Protein AF-A0A945U2T2-F1 (afdb_monomer)

Radius of gyration: 22.41 Å; Cα contacts (8 Å, |Δi|>4): 50; chains: 1; bounding box: 38×31×63 Å

Structure (mmCIF, N/CA/C/O backbone):
data_AF-A0A945U2T2-F1
#
_entry.id   AF-A0A945U2T2-F1
#
loop_
_atom_site.group_PDB
_atom_site.id
_atom_site.type_symbol
_atom_site.label_atom_id
_atom_site.label_alt_id
_atom_site.label_comp_id
_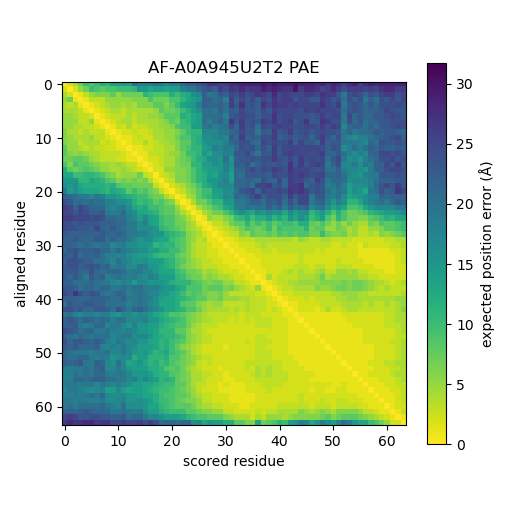atom_site.label_asym_id
_atom_site.label_entity_id
_atom_site.label_seq_id
_atom_site.pdbx_PDB_ins_code
_atom_site.Cartn_x
_atom_site.Cartn_y
_atom_site.Cartn_z
_atom_site.occupancy
_atom_site.B_iso_or_equiv
_atom_site.auth_seq_id
_atom_site.auth_comp_id
_atom_site.auth_asym_id
_atom_site.auth_atom_id
_atom_site.pdbx_PDB_model_num
ATOM 1 N N . MET A 1 1 ? 25.263 22.621 -43.793 1.00 58.09 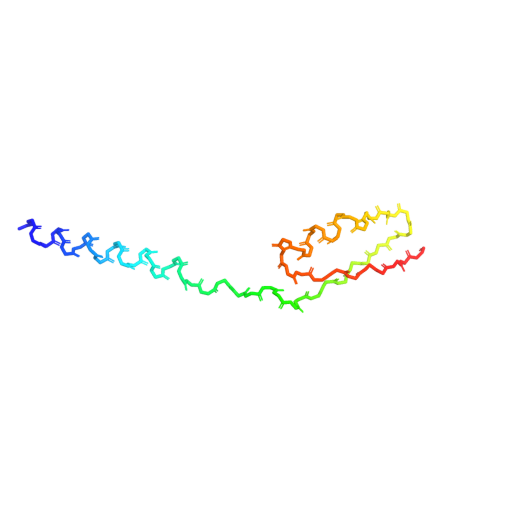1 MET A N 1
ATOM 2 C CA . MET A 1 1 ? 24.679 22.927 -42.465 1.00 58.09 1 MET A CA 1
ATOM 3 C C . MET A 1 1 ? 23.288 22.310 -42.261 1.00 58.09 1 MET A C 1
ATOM 5 O O . MET A 1 1 ? 23.095 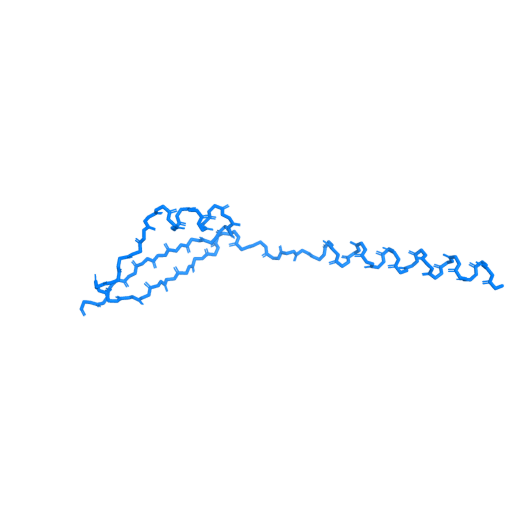21.648 -41.254 1.00 58.09 1 MET A O 1
ATOM 9 N N . HIS A 1 2 ? 22.355 22.385 -43.222 1.00 57.66 2 HIS A N 1
ATOM 10 C CA . HIS A 1 2 ? 21.000 21.802 -43.074 1.00 57.66 2 HIS A CA 1
ATOM 11 C C . HIS A 1 2 ? 20.933 20.265 -42.963 1.00 57.66 2 HIS A C 1
ATOM 13 O O . HIS A 1 2 ? 20.055 19.738 -42.287 1.00 57.66 2 HIS A O 1
ATOM 19 N N . ARG A 1 3 ? 21.858 19.531 -43.602 1.00 66.62 3 ARG A N 1
ATOM 20 C CA . ARG A 1 3 ? 21.906 18.054 -43.534 1.00 66.62 3 ARG A CA 1
ATOM 21 C C . ARG A 1 3 ? 22.330 17.544 -42.152 1.00 66.62 3 ARG A C 1
ATOM 23 O O . ARG A 1 3 ? 21.768 16.575 -41.663 1.00 66.62 3 ARG A O 1
ATOM 30 N N . VAL A 1 4 ? 23.263 18.251 -41.514 1.00 70.69 4 VAL A N 1
ATOM 31 C CA . VAL A 1 4 ? 23.748 17.956 -40.156 1.00 70.69 4 VAL A CA 1
ATOM 32 C C . VAL A 1 4 ? 22.675 18.302 -39.119 1.00 70.69 4 VAL A C 1
ATOM 34 O O . VAL A 1 4 ? 22.411 17.504 -38.230 1.00 70.69 4 VAL A O 1
ATOM 37 N N . ALA A 1 5 ? 21.978 19.431 -39.297 1.00 69.69 5 ALA A N 1
ATOM 38 C CA . ALA A 1 5 ? 20.847 19.813 -38.450 1.00 69.69 5 ALA A CA 1
ATOM 39 C C . ALA A 1 5 ? 19.668 18.821 -38.540 1.00 69.69 5 ALA A C 1
ATOM 41 O O . ALA A 1 5 ? 19.064 18.491 -37.524 1.00 69.69 5 ALA A O 1
ATOM 42 N N . ARG A 1 6 ? 19.371 18.291 -39.738 1.00 73.75 6 ARG A N 1
ATOM 43 C CA . ARG A 1 6 ? 18.354 17.238 -39.921 1.00 73.75 6 ARG A CA 1
ATOM 44 C C . ARG A 1 6 ? 18.729 15.927 -39.229 1.00 73.75 6 ARG A C 1
ATOM 46 O O . ARG A 1 6 ? 17.872 15.326 -38.596 1.00 73.75 6 ARG A O 1
ATOM 53 N N . LEU A 1 7 ? 19.989 15.503 -39.336 1.00 76.12 7 LEU A N 1
ATOM 54 C CA . LEU A 1 7 ? 20.479 14.287 -38.677 1.00 76.12 7 LEU A CA 1
ATOM 55 C C . LEU A 1 7 ? 20.429 14.406 -37.149 1.00 76.12 7 LEU A C 1
ATOM 57 O O . LEU A 1 7 ? 19.956 13.490 -36.486 1.00 76.12 7 LEU A O 1
ATOM 61 N N . LEU A 1 8 ? 20.830 15.557 -36.601 1.00 77.50 8 LEU A N 1
ATOM 62 C CA . LEU A 1 8 ? 20.721 15.841 -35.167 1.00 77.50 8 LEU A CA 1
ATOM 63 C C . LEU A 1 8 ? 19.270 15.797 -34.673 1.00 77.50 8 LEU A C 1
ATOM 65 O O . LEU A 1 8 ? 19.006 15.204 -33.632 1.00 77.50 8 LEU A O 1
ATOM 69 N N . GLY A 1 9 ? 18.323 16.353 -35.436 1.00 77.88 9 GLY A N 1
ATOM 70 C CA . GLY A 1 9 ? 16.902 16.310 -35.080 1.00 77.88 9 GLY A CA 1
ATOM 71 C C . GLY A 1 9 ? 16.338 14.888 -34.994 1.00 77.88 9 GLY A C 1
ATOM 72 O O . GLY A 1 9 ? 15.597 14.579 -34.065 1.00 77.88 9 GLY A O 1
ATOM 73 N N . VAL A 1 10 ? 16.728 14.003 -35.918 1.00 82.25 10 VAL A N 1
ATOM 74 C CA . VAL A 1 10 ? 16.297 12.593 -35.912 1.00 82.25 10 VAL A CA 1
ATOM 75 C C . VAL A 1 10 ? 16.872 11.838 -34.714 1.00 82.25 10 VAL A C 1
ATOM 77 O O . VAL A 1 10 ? 16.149 11.083 -34.072 1.00 82.25 10 VAL A O 1
ATOM 80 N N . ILE A 1 11 ? 18.143 12.069 -34.376 1.00 81.06 11 ILE A N 1
ATOM 81 C CA . ILE A 1 11 ? 18.799 11.416 -33.233 1.00 81.06 11 ILE A CA 1
ATOM 82 C C . ILE A 1 11 ? 18.140 11.832 -31.912 1.00 81.06 11 ILE A C 1
ATOM 84 O O . ILE A 1 11 ? 17.875 10.980 -31.069 1.00 81.06 11 ILE A O 1
ATOM 88 N N . VAL A 1 12 ? 17.823 13.121 -31.746 1.00 82.56 12 VAL A N 1
ATOM 89 C CA . VAL A 1 12 ? 17.139 13.625 -30.544 1.00 82.56 12 VAL A CA 1
ATOM 90 C C . VAL A 1 12 ? 15.729 13.043 -30.426 1.00 82.56 12 VAL A C 1
ATOM 92 O O . VAL A 1 12 ? 15.355 12.565 -29.358 1.00 82.56 12 VAL A O 1
ATOM 95 N N . ALA A 1 13 ? 14.962 13.024 -31.520 1.00 77.81 13 ALA A N 1
ATOM 96 C CA . ALA A 1 13 ? 13.617 12.450 -31.526 1.00 77.81 13 ALA A CA 1
ATOM 97 C C . ALA A 1 13 ? 13.622 10.944 -31.212 1.00 77.81 13 ALA A C 1
ATOM 99 O O . ALA A 1 13 ? 12.764 10.463 -30.474 1.00 77.81 13 ALA A O 1
ATOM 100 N N . LEU A 1 14 ? 14.609 10.206 -31.728 1.00 77.44 14 LEU A N 1
ATOM 101 C CA . LEU A 1 14 ? 14.757 8.778 -31.455 1.00 77.44 14 LEU A CA 1
ATOM 102 C C . LEU A 1 14 ? 15.185 8.514 -30.002 1.00 77.44 14 LEU A C 1
ATOM 104 O O . LEU A 1 14 ? 14.666 7.596 -29.377 1.00 77.44 14 LEU A O 1
ATOM 108 N N . GLY A 1 15 ? 16.068 9.346 -29.439 1.00 73.81 15 GLY A N 1
ATOM 109 C CA . GLY A 1 15 ? 16.461 9.263 -28.029 1.00 73.81 15 GLY A CA 1
ATOM 110 C C . GLY A 1 15 ? 15.299 9.511 -27.060 1.00 73.81 15 GLY A C 1
ATOM 111 O O . GLY A 1 15 ? 15.177 8.808 -26.061 1.00 73.81 15 GLY A O 1
ATOM 112 N N . LEU A 1 16 ? 14.405 10.452 -27.384 1.00 71.75 16 LEU A N 1
ATOM 113 C CA . LEU A 1 16 ? 13.190 10.723 -26.602 1.00 71.75 16 LEU A CA 1
ATOM 114 C C . LEU A 1 16 ? 12.212 9.538 -26.608 1.00 71.75 16 LEU A C 1
ATOM 116 O O . LEU A 1 16 ? 11.611 9.244 -25.579 1.00 71.75 16 LEU A O 1
ATOM 120 N N . MET A 1 17 ? 12.081 8.833 -27.736 1.00 70.56 17 MET A N 1
ATOM 121 C CA . MET A 1 17 ? 11.222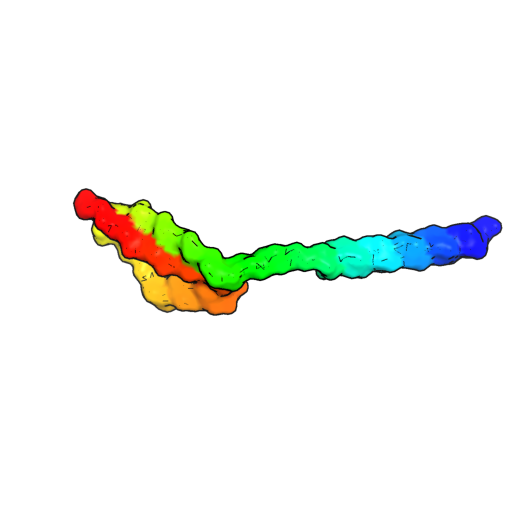 7.645 -27.833 1.00 70.56 17 MET A CA 1
ATOM 122 C C . MET A 1 17 ? 11.762 6.460 -27.026 1.00 70.56 17 MET A C 1
ATOM 124 O O . MET A 1 17 ? 10.979 5.719 -26.447 1.00 70.56 17 MET A O 1
ATOM 128 N N . VAL A 1 18 ? 13.086 6.295 -26.939 1.00 65.31 18 VAL A N 1
ATOM 129 C CA . VAL A 1 18 ? 13.699 5.226 -26.129 1.00 65.31 18 VAL A CA 1
ATOM 130 C C . VAL A 1 18 ? 13.538 5.491 -24.629 1.00 65.31 18 VAL A C 1
ATOM 132 O O . VAL A 1 18 ? 13.288 4.556 -23.880 1.00 65.31 18 VAL A O 1
ATOM 135 N N . ALA A 1 19 ? 13.616 6.750 -24.185 1.00 64.88 19 ALA A N 1
ATOM 136 C CA . ALA A 1 19 ? 13.394 7.103 -22.780 1.00 64.88 19 ALA A CA 1
ATOM 137 C C . ALA A 1 19 ? 11.940 6.881 -22.322 1.00 64.88 19 ALA A C 1
ATOM 139 O O . ALA A 1 19 ? 11.715 6.577 -21.157 1.00 64.88 19 ALA A O 1
ATOM 140 N N . ALA A 1 20 ? 10.966 6.996 -23.230 1.00 63.44 20 ALA A N 1
ATOM 141 C CA . ALA A 1 20 ? 9.559 6.698 -22.949 1.00 63.44 20 ALA A CA 1
ATOM 142 C C . ALA A 1 20 ? 9.247 5.190 -22.899 1.00 63.44 20 ALA A C 1
ATOM 144 O O . ALA A 1 20 ? 8.179 4.806 -22.437 1.00 63.44 20 ALA A O 1
ATOM 145 N N . CYS A 1 21 ? 10.168 4.351 -23.381 1.00 63.00 21 CYS A N 1
ATOM 146 C CA . CYS A 1 21 ? 10.090 2.894 -23.300 1.00 63.00 21 CYS A CA 1
ATOM 147 C C . CYS A 1 21 ? 11.057 2.322 -22.258 1.00 63.00 21 CYS A C 1
ATOM 149 O O . CYS A 1 21 ? 11.302 1.119 -22.274 1.00 63.00 21 CYS A O 1
ATOM 151 N N . ALA A 1 22 ? 11.657 3.160 -21.403 1.00 60.50 22 ALA A N 1
ATOM 152 C CA . ALA A 1 22 ? 12.320 2.648 -20.216 1.00 60.50 22 ALA A CA 1
ATOM 153 C C . ALA A 1 22 ? 11.244 1.920 -19.410 1.00 60.50 22 ALA A C 1
ATOM 155 O O . ALA A 1 22 ? 10.285 2.563 -18.994 1.00 60.50 22 ALA A O 1
ATOM 156 N N . ASP A 1 23 ? 11.366 0.594 -19.312 1.00 57.94 23 ASP A N 1
ATOM 157 C CA . ASP A 1 23 ? 10.442 -0.276 -18.596 1.00 57.94 23 ASP A CA 1
ATOM 158 C C . ASP A 1 23 ? 10.115 0.345 -17.232 1.00 57.94 23 ASP A C 1
ATOM 160 O O . ASP A 1 23 ? 10.955 0.361 -16.329 1.00 57.94 23 ASP A O 1
ATOM 164 N N . ASP A 1 24 ? 8.905 0.896 -17.106 1.00 62.91 24 ASP A N 1
ATOM 165 C CA . ASP A 1 24 ? 8.286 1.137 -15.811 1.00 62.91 24 ASP A CA 1
ATOM 166 C C . ASP A 1 24 ? 8.273 -0.232 -15.134 1.00 62.91 24 ASP A C 1
ATOM 168 O O . ASP A 1 24 ? 7.590 -1.153 -15.592 1.00 62.91 24 ASP A O 1
ATOM 172 N N . GLU A 1 25 ? 9.121 -0.402 -14.118 1.00 67.19 25 GLU A N 1
ATOM 173 C CA . GLU A 1 25 ? 9.194 -1.645 -13.365 1.00 67.19 25 GLU A CA 1
ATOM 174 C C . GLU A 1 25 ? 7.788 -1.892 -12.814 1.00 67.19 25 GLU A C 1
ATOM 176 O O . GLU A 1 25 ? 7.316 -1.146 -11.953 1.00 67.19 25 GLU A O 1
ATOM 181 N N . SER A 1 26 ? 7.077 -2.862 -13.400 1.00 68.56 26 SER A N 1
ATOM 182 C CA . SER A 1 26 ? 5.681 -3.088 -13.049 1.00 68.56 26 SER A CA 1
ATOM 183 C C . SER A 1 26 ? 5.604 -3.360 -11.554 1.00 68.56 26 SER A C 1
ATOM 185 O O . SER A 1 26 ? 6.222 -4.296 -11.046 1.00 68.56 26 SER A O 1
ATOM 187 N N . LEU A 1 27 ? 4.841 -2.526 -10.849 1.00 75.31 27 LEU A N 1
ATOM 188 C CA . LEU A 1 27 ? 4.584 -2.692 -9.422 1.00 75.31 27 LEU A CA 1
ATOM 189 C C . LEU A 1 27 ? 3.554 -3.806 -9.165 1.00 75.31 27 LEU A C 1
ATOM 191 O O . LEU A 1 27 ? 3.184 -4.050 -8.014 1.00 75.31 27 LEU A O 1
ATOM 195 N N . ASP A 1 28 ? 3.107 -4.498 -10.221 1.00 75.25 28 ASP A N 1
ATOM 196 C CA . ASP A 1 28 ? 2.219 -5.648 -10.129 1.00 75.25 28 ASP A CA 1
ATOM 197 C C . ASP A 1 28 ? 2.814 -6.727 -9.221 1.00 75.25 28 ASP A C 1
ATOM 199 O O . ASP A 1 28 ? 3.920 -7.232 -9.419 1.00 75.25 28 ASP A O 1
ATOM 203 N N . GLY A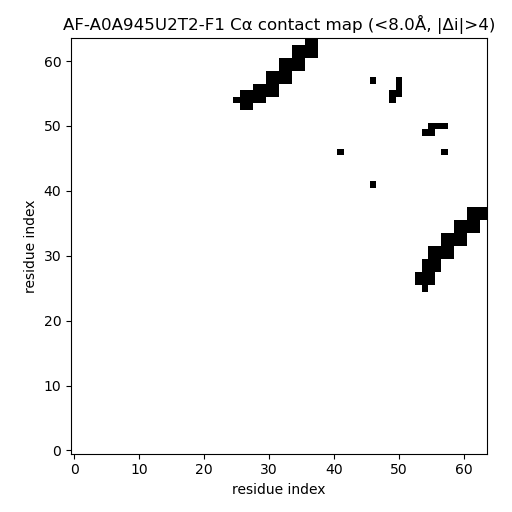 1 29 ? 2.037 -7.108 -8.208 1.00 80.19 29 GLY A N 1
ATOM 204 C CA . GLY A 1 29 ? 2.439 -8.121 -7.232 1.00 80.19 29 GLY A CA 1
ATOM 205 C C . GLY A 1 29 ? 3.259 -7.578 -6.061 1.00 80.19 29 GLY A C 1
ATOM 206 O O . GLY A 1 29 ? 3.576 -8.340 -5.144 1.00 80.19 29 GLY A O 1
ATOM 207 N N . MET A 1 30 ? 3.553 -6.275 -6.023 1.00 90.88 30 MET A N 1
ATOM 208 C CA . MET A 1 30 ? 4.081 -5.629 -4.824 1.00 90.88 30 MET A CA 1
ATOM 209 C C . MET A 1 30 ? 3.008 -5.596 -3.727 1.00 90.88 30 MET A C 1
ATOM 211 O O . MET A 1 30 ? 1.841 -5.302 -3.986 1.00 90.88 30 MET A O 1
ATOM 215 N N . SER A 1 31 ? 3.404 -5.875 -2.482 1.00 94.75 31 SER A N 1
ATOM 216 C CA . SER A 1 31 ? 2.508 -5.825 -1.323 1.00 94.75 31 SER A CA 1
ATOM 217 C C . SER A 1 31 ? 3.067 -4.911 -0.239 1.00 94.75 31 SER A C 1
ATOM 219 O O . SER A 1 31 ? 4.221 -5.050 0.164 1.00 94.75 31 SER A O 1
ATOM 221 N N . ILE A 1 32 ? 2.226 -4.014 0.275 1.00 94.81 32 ILE A N 1
ATOM 222 C CA . ILE A 1 32 ? 2.551 -3.089 1.364 1.00 94.81 32 ILE A CA 1
ATOM 223 C C . ILE A 1 32 ? 1.732 -3.467 2.596 1.00 94.81 32 ILE A C 1
ATOM 225 O O . ILE A 1 32 ? 0.520 -3.650 2.506 1.00 94.81 32 ILE A O 1
ATOM 229 N N . THR A 1 33 ? 2.381 -3.539 3.757 1.00 95.56 33 THR A N 1
ATOM 230 C CA . THR A 1 33 ? 1.689 -3.688 5.042 1.00 95.56 33 THR A CA 1
ATOM 231 C C . THR A 1 33 ? 1.590 -2.335 5.730 1.00 95.56 33 THR A C 1
ATOM 233 O O . THR A 1 33 ? 2.608 -1.719 6.047 1.00 95.56 33 THR A O 1
ATOM 236 N N . VAL A 1 34 ? 0.367 -1.885 5.990 1.00 94.38 34 VAL A N 1
ATOM 237 C CA . VAL A 1 34 ? 0.078 -0.654 6.725 1.00 94.38 34 VAL A CA 1
ATOM 238 C C . VAL A 1 34 ? -0.260 -1.020 8.160 1.00 94.38 34 VAL A C 1
ATOM 240 O O . VAL A 1 34 ? -1.264 -1.677 8.422 1.00 94.38 34 VAL A O 1
ATOM 243 N N . LEU A 1 35 ? 0.588 -0.581 9.085 1.00 95.06 35 LEU A N 1
ATOM 244 C CA . LEU A 1 35 ? 0.346 -0.697 10.518 1.00 95.06 35 LEU A CA 1
ATOM 245 C C . LEU A 1 35 ? -0.378 0.556 11.006 1.00 95.06 35 LEU A C 1
ATOM 247 O O . LEU A 1 35 ? 0.121 1.665 10.818 1.00 95.06 35 LEU A O 1
ATOM 251 N N . THR A 1 36 ? -1.544 0.391 11.620 1.00 92.56 36 THR A N 1
ATOM 252 C CA . THR A 1 36 ? -2.360 1.515 12.097 1.00 92.56 36 THR A CA 1
ATOM 253 C C . THR A 1 36 ? -3.033 1.211 13.432 1.00 92.56 36 THR A C 1
ATOM 255 O O . THR A 1 36 ? -3.099 0.064 13.845 1.00 92.56 36 THR A O 1
ATOM 258 N N . HIS A 1 37 ? -3.534 2.234 14.117 1.00 94.19 37 HIS A N 1
ATOM 259 C CA . HIS A 1 37 ? -4.413 2.053 15.272 1.00 94.19 37 HIS A CA 1
ATOM 260 C C . HIS A 1 37 ? -5.844 1.729 14.819 1.00 94.19 37 HIS A C 1
ATOM 262 O O . HIS A 1 37 ? -6.261 2.180 13.748 1.00 94.19 37 HIS A O 1
ATOM 268 N N . ASP A 1 38 ? -6.624 1.051 15.664 1.00 87.50 38 ASP A N 1
ATOM 269 C CA . ASP A 1 38 ? -8.032 0.680 15.404 1.00 87.50 38 ASP A CA 1
ATOM 270 C C . ASP A 1 38 ? -8.948 1.889 15.130 1.00 87.50 38 ASP A C 1
ATOM 272 O O . ASP A 1 38 ? -10.017 1.772 14.535 1.00 87.50 38 ASP A O 1
ATOM 276 N N . SER A 1 39 ? -8.512 3.084 15.530 1.00 91.00 39 SER A N 1
ATOM 277 C CA . SER A 1 39 ? -9.236 4.342 15.297 1.00 91.00 39 SER A CA 1
ATOM 278 C C . SER A 1 39 ? -9.174 4.812 13.843 1.00 91.00 39 SER A C 1
ATOM 280 O O . SER A 1 39 ? -9.845 5.782 13.488 1.00 91.00 39 SER A O 1
ATOM 282 N N . PHE A 1 40 ? -8.341 4.182 13.012 1.00 90.06 40 PHE A N 1
ATOM 283 C CA . PHE A 1 40 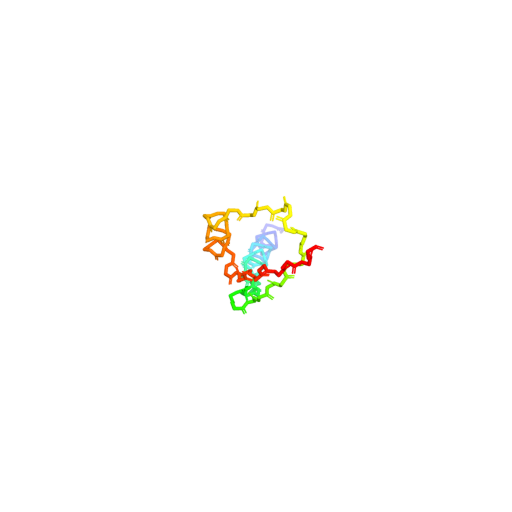? -8.146 4.559 11.621 1.00 90.06 40 PHE A CA 1
ATOM 284 C C . PHE A 1 40 ? -8.848 3.562 10.704 1.00 90.06 40 PHE A C 1
ATOM 286 O O . PHE A 1 40 ? -8.331 2.492 10.388 1.00 90.06 40 PHE A O 1
ATOM 293 N N . VAL A 1 41 ? -10.045 3.939 10.262 1.00 88.44 41 VAL A N 1
ATOM 294 C CA . VAL A 1 41 ? -10.804 3.166 9.280 1.00 88.44 41 VAL A CA 1
ATOM 295 C C . VAL A 1 41 ? -10.417 3.640 7.885 1.00 88.44 41 VAL A C 1
ATOM 297 O O . VAL A 1 41 ? -10.620 4.801 7.533 1.00 88.44 41 VAL A O 1
ATOM 300 N N . ILE A 1 42 ? -9.869 2.727 7.089 1.00 88.62 42 ILE A N 1
ATOM 301 C CA . ILE A 1 42 ? -9.604 2.936 5.665 1.00 88.62 42 ILE A CA 1
ATOM 302 C C . ILE A 1 42 ? -10.720 2.244 4.885 1.00 88.62 42 ILE A C 1
ATOM 304 O O . ILE A 1 42 ? -11.088 1.114 5.203 1.00 88.62 42 ILE A O 1
ATOM 308 N N . SER A 1 43 ? -11.284 2.920 3.883 1.00 93.25 43 SER A N 1
ATOM 309 C CA . SER A 1 43 ? -12.371 2.341 3.098 1.00 93.25 43 SER A CA 1
ATOM 310 C C . SER A 1 43 ? -11.866 1.238 2.167 1.00 93.25 43 SER A C 1
ATOM 312 O O . SER A 1 43 ? -10.868 1.395 1.461 1.00 93.25 43 SER A O 1
ATOM 314 N N . GLU A 1 44 ? -12.602 0.128 2.1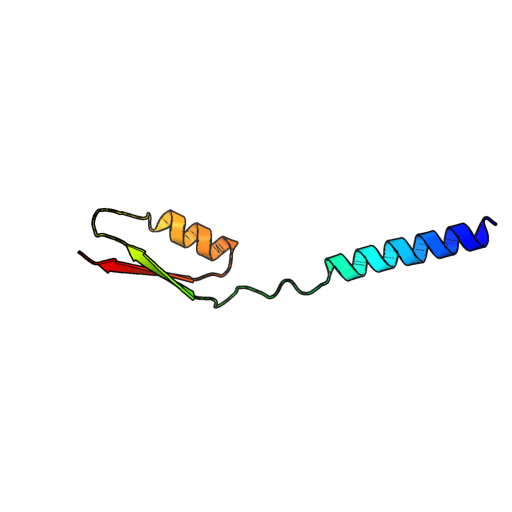21 1.00 93.25 44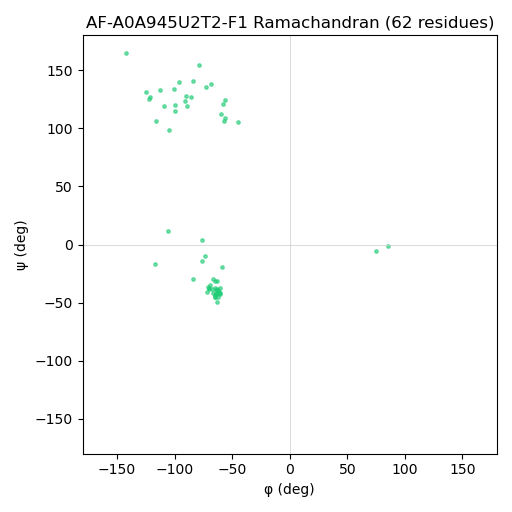 GLU A N 1
ATOM 315 C CA . GLU A 1 44 ? -12.307 -0.996 1.223 1.00 93.25 44 GLU A CA 1
ATOM 316 C C . GLU A 1 44 ? -12.366 -0.576 -0.250 1.00 93.25 44 GLU A C 1
ATOM 318 O O . GLU A 1 44 ? -11.531 -0.987 -1.052 1.00 93.25 44 GLU A O 1
ATOM 323 N N . GLU A 1 45 ? -13.304 0.309 -0.598 1.00 96.38 45 GLU A N 1
ATOM 324 C CA . GLU A 1 45 ? -13.434 0.865 -1.947 1.00 96.38 45 GLU A CA 1
ATOM 325 C C . GLU A 1 45 ? -12.177 1.636 -2.373 1.00 96.38 45 GLU A C 1
ATOM 327 O O . GLU A 1 45 ? -11.705 1.467 -3.498 1.00 96.38 45 GLU A O 1
ATOM 332 N N . ALA A 1 46 ? -11.595 2.444 -1.478 1.00 94.69 46 ALA A N 1
ATOM 333 C CA . ALA A 1 46 ? -10.380 3.188 -1.797 1.00 94.69 46 ALA A CA 1
ATOM 334 C C . ALA A 1 46 ? -9.181 2.252 -1.986 1.00 94.69 46 ALA A C 1
ATOM 336 O O . ALA A 1 46 ? -8.379 2.478 -2.891 1.00 94.69 46 ALA A O 1
ATOM 337 N N . LEU A 1 47 ? -9.076 1.187 -1.183 1.00 95.25 47 LEU A N 1
ATOM 338 C CA . LEU A 1 47 ? -8.033 0.170 -1.345 1.00 95.25 47 LEU A CA 1
ATOM 339 C C . LEU A 1 47 ? -8.188 -0.583 -2.671 1.00 95.25 47 LEU A C 1
ATOM 341 O O . LEU A 1 47 ? -7.214 -0.731 -3.404 1.00 95.25 47 LEU A O 1
ATOM 345 N N . ALA A 1 48 ? -9.410 -0.987 -3.025 1.00 95.00 48 ALA A N 1
ATOM 346 C CA . ALA A 1 48 ? -9.687 -1.654 -4.293 1.00 95.00 48 ALA A CA 1
ATOM 347 C C . ALA A 1 48 ? -9.358 -0.753 -5.496 1.00 95.00 48 ALA A C 1
ATOM 349 O O . ALA A 1 48 ? -8.698 -1.192 -6.439 1.00 95.00 48 ALA A O 1
ATOM 350 N N . ALA A 1 49 ? -9.764 0.520 -5.446 1.00 96.38 49 ALA A N 1
ATOM 351 C CA . ALA A 1 49 ? -9.447 1.496 -6.484 1.00 96.38 49 ALA A CA 1
ATOM 352 C C . ALA A 1 49 ? -7.938 1.763 -6.583 1.00 96.38 49 ALA A C 1
ATOM 354 O O . ALA A 1 49 ? -7.415 1.912 -7.687 1.00 96.38 49 ALA A O 1
ATOM 355 N N . PHE A 1 50 ? -7.233 1.819 -5.453 1.00 94.56 50 PHE A N 1
ATOM 356 C CA . PHE A 1 50 ? -5.781 1.971 -5.409 1.00 94.56 50 PHE A CA 1
ATOM 357 C C . PHE A 1 50 ? -5.070 0.774 -6.052 1.00 94.56 50 PHE A C 1
ATOM 359 O O . PHE A 1 50 ? -4.237 0.967 -6.938 1.00 94.56 50 PHE A O 1
ATOM 366 N N . THR A 1 51 ? -5.430 -0.457 -5.676 1.00 94.50 51 THR A N 1
ATOM 367 C CA . THR A 1 51 ? -4.843 -1.673 -6.256 1.00 94.50 51 THR A CA 1
ATOM 368 C C . THR A 1 51 ? -5.129 -1.777 -7.751 1.00 94.50 51 THR A C 1
ATOM 370 O O . THR A 1 51 ? -4.220 -2.071 -8.518 1.00 94.50 51 THR A O 1
ATOM 373 N N . ALA A 1 52 ? -6.347 -1.458 -8.197 1.00 93.94 52 ALA A N 1
ATOM 374 C CA . ALA A 1 52 ? -6.684 -1.476 -9.621 1.00 93.94 52 ALA A CA 1
ATOM 375 C C . ALA A 1 52 ? -5.870 -0.466 -10.452 1.00 93.94 52 ALA A C 1
ATOM 377 O O . ALA A 1 52 ? -5.601 -0.716 -11.623 1.00 93.94 52 ALA A O 1
ATOM 378 N N . GLN A 1 53 ? -5.488 0.671 -9.863 1.00 93.50 53 GLN A N 1
ATOM 379 C CA . GLN A 1 53 ? -4.705 1.710 -10.542 1.00 93.50 53 GLN A CA 1
ATOM 380 C C . GLN A 1 53 ? -3.200 1.443 -10.533 1.00 93.50 53 GLN A C 1
ATOM 382 O O . GLN A 1 53 ? -2.501 1.915 -11.424 1.00 93.50 53 GLN A O 1
ATOM 387 N N . THR A 1 54 ? -2.696 0.755 -9.509 1.00 92.56 54 THR A N 1
ATOM 388 C CA . THR A 1 54 ? -1.250 0.676 -9.239 1.00 92.56 54 THR A CA 1
ATOM 389 C C . THR A 1 54 ? -0.671 -0.730 -9.329 1.00 92.56 54 THR A C 1
ATOM 391 O O . THR A 1 54 ? 0.546 -0.862 -9.367 1.00 92.56 54 THR A O 1
ATOM 394 N N . GLY A 1 55 ? -1.504 -1.774 -9.296 1.00 92.44 55 GLY A N 1
ATOM 395 C CA . GLY A 1 55 ? -1.046 -3.162 -9.172 1.00 92.44 55 GLY A CA 1
ATOM 396 C C . GLY A 1 55 ? -0.582 -3.549 -7.761 1.00 92.44 55 GLY A C 1
ATOM 397 O O . GLY A 1 55 ? -0.310 -4.722 -7.493 1.00 92.44 55 GLY A O 1
ATOM 398 N N . ILE A 1 56 ? -0.532 -2.587 -6.831 1.00 94.75 56 ILE A N 1
ATOM 399 C CA . ILE A 1 56 ? -0.022 -2.782 -5.475 1.00 94.75 56 ILE A CA 1
ATOM 400 C C . ILE A 1 56 ? -1.134 -3.303 -4.565 1.00 94.75 56 ILE A C 1
ATOM 402 O O . ILE A 1 56 ? -2.198 -2.694 -4.419 1.00 94.75 56 ILE A O 1
ATOM 406 N N . SER A 1 57 ? -0.861 -4.411 -3.883 1.00 94.44 57 SER A N 1
ATOM 407 C CA . SER A 1 57 ? -1.718 -4.948 -2.825 1.00 94.44 57 SER A CA 1
ATOM 408 C C . SER A 1 57 ? -1.421 -4.274 -1.485 1.00 94.44 57 SER A C 1
ATOM 410 O O . SER A 1 57 ? -0.265 -4.023 -1.144 1.00 94.44 57 SER A O 1
ATOM 412 N N . VAL A 1 58 ? -2.458 -4.001 -0.694 1.00 95.19 58 VAL A N 1
ATOM 413 C CA . VAL A 1 58 ? -2.316 -3.377 0.629 1.00 95.19 58 VAL A CA 1
ATOM 414 C C . VAL A 1 58 ? -2.915 -4.287 1.696 1.00 95.19 58 VAL A C 1
ATOM 416 O O . VAL A 1 58 ? -4.072 -4.687 1.602 1.00 95.19 58 VAL A O 1
ATOM 419 N N . SER A 1 59 ? -2.129 -4.589 2.726 1.00 93.88 59 SER A N 1
ATOM 420 C CA . SER A 1 59 ? -2.549 -5.335 3.911 1.00 93.88 59 SER A CA 1
ATOM 421 C C . SER A 1 59 ? -2.607 -4.395 5.110 1.00 93.88 59 SER A C 1
ATOM 423 O O . SER A 1 59 ? -1.595 -3.800 5.478 1.00 93.88 59 SER A O 1
ATOM 425 N N . ILE A 1 60 ? -3.781 -4.238 5.717 1.00 93.25 60 ILE A N 1
ATOM 426 C CA . ILE A 1 60 ? -3.938 -3.438 6.934 1.00 93.25 60 ILE A CA 1
ATOM 427 C C . ILE A 1 60 ? -3.729 -4.347 8.144 1.00 93.25 60 ILE A C 1
ATOM 429 O O . ILE A 1 60 ? -4.387 -5.378 8.274 1.00 93.25 60 ILE A O 1
ATOM 433 N N . GLN A 1 61 ? -2.842 -3.945 9.047 1.00 93.56 61 GLN A N 1
ATOM 434 C CA . GLN A 1 61 ? -2.674 -4.576 10.347 1.00 93.56 61 GLN A CA 1
ATOM 435 C C . GLN A 1 61 ? -2.892 -3.545 11.440 1.00 93.56 61 GLN A C 1
ATOM 437 O O . GLN A 1 61 ? -2.243 -2.498 11.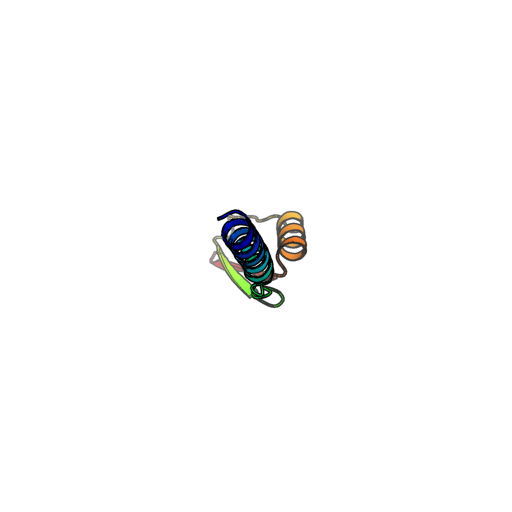451 1.00 93.56 61 GLN A O 1
ATOM 442 N N . THR A 1 62 ? -3.809 -3.839 12.354 1.00 91.81 62 THR A N 1
ATOM 443 C CA . THR A 1 62 ? -4.085 -2.930 13.453 1.00 91.81 62 THR A CA 1
ATOM 444 C C . THR A 1 62 ? -3.318 -3.299 14.717 1.00 91.81 62 THR A C 1
ATOM 446 O O . THR A 1 62 ? -3.123 -4.470 15.046 1.00 91.81 62 THR A O 1
ATOM 449 N N . LEU A 1 63 ? -2.825 -2.270 15.399 1.00 83.50 63 LEU A N 1
ATOM 450 C CA . LEU A 1 63 ? -2.205 -2.332 16.714 1.00 83.50 63 LEU A CA 1
ATOM 451 C C . LEU A 1 63 ? -3.120 -1.518 17.632 1.00 83.50 63 LEU A C 1
ATOM 453 O O . LEU A 1 63 ? -3.212 -0.303 17.454 1.00 83.50 63 LEU A O 1
ATOM 457 N N . GLY A 1 64 ? -3.864 -2.222 18.488 1.00 76.31 64 GLY A N 1
ATOM 458 C CA . GLY A 1 64 ? -4.978 -1.665 19.266 1.00 76.31 64 GLY A CA 1
ATOM 459 C C . GLY A 1 64 ? -4.622 -0.614 20.305 1.00 76.31 64 GLY A C 1
ATOM 460 O O . GLY A 1 64 ? -3.423 -0.279 20.458 1.00 76.31 64 GLY A O 1
#

Solvent-accessible surface area (backbone atoms only — not comparable to full-atom values): 3926 Å² total; per-residue (Å²): 112,70,69,60,54,51,52,51,51,52,54,52,55,50,52,55,56,53,63,75,62,55,76,72,77,72,44,60,81,41,74,46,76,47,80,42,44,73,88,63,84,77,60,68,67,60,52,52,54,47,24,75,75,52,38,38,45,79,42,84,43,72,51,122

Foldseek 3Di:
DVVVVVVVVVVVVVVVVVVVPPPPPQCAPAEEEAEEAPVDDDDPVVQVVVCVVRNYHYHYDHDD

Nearest PDB structures (foldseek):
  6kja-assembly1_A-2  TM=3.792E-01  e=6.361E-01  Escherichia coli K-12
  9atc-assembly1_A  TM=3.816E-01  e=6.811E-01  Escherichia coli
  3r7l-assembly2_D  TM=5.138E-01  e=2.336E+00  Bacillus subtilis
  4oh7-assembly2_B  TM=3.711E-01  e=3.773E+00  Brucella melitensis ATCC 23457
  4oh7-assembly1_A  TM=3.696E-01  e=3.773E+00  Brucella melitensis ATCC 23457

pLDDT: mean 82.65, std 12.34, range [57.66, 96.38]

Sequence (64 aa):
MHRVARLLGVIVALGLMVAACADDESLDGMSITVLTHDSFVISEEALAAFTAQTGISVSIQTLG

Secondary structure (DSSP, 8-state):
-HHHHHHHHHHHHHHHHHHTTS-----TT-EEEEEE-TT-PPPHHHHHHHHHHH--EEEEEE--

Mean predicted aligned error: 11.33 Å